Protein AF-A0A0M3I0C4-F1 (afdb_monomer)

Mean predicted aligned error: 4.16 Å

Solvent-accessible surface area (backbone atoms only — not comparable to full-atom values): 4961 Å² total; per-residue (Å²): 113,48,78,56,76,73,65,25,35,36,47,42,89,90,78,62,47,74,79,44,72,53,60,77,86,76,63,62,100,72,79,81,93,78,89,83,85,83,57,63,68,46,32,74,77,69,69,50,74,89,89,73,52,72,71,57,49,52,51,52,51,53,54,50,51,55,53,46,44,74,77,40,79,83,116

Sequence (75 aa):
WEGEGVNEVGKESDTGIVRVRVNPKYYRPTEVELLIGDATKAKQKLGWEPQIGLEELVKEMVASDLQLMKSNPMA

Radius of gyration: 18.74 Å; Cα contacts (8 Å, |Δi|>4): 46; chains: 1; bounding box: 40×28×47 Å

Nearest PDB structures (foldseek):
  6q94-assembly1_A  TM=9.713E-01  e=1.327E-05  Homo sapiens
  6q94-assembly3_H-2  TM=9.739E-01  e=1.764E-05  Homo sapiens
  6q94-assembly1_B-3  TM=9.787E-01  e=2.346E-05  Homo sapiens
  6q94-assembly2_D  TM=9.825E-01  e=3.348E-05  Homo sapiens
  7kf3-assembly1_B  TM=9.036E-01  e=3.041E-04  Brucella abortus 2308

Structure (mmCIF, N/CA/C/O backbone):
data_AF-A0A0M3I0C4-F1
#
_entry.id   AF-A0A0M3I0C4-F1
#
loop_
_atom_site.group_PDB
_atom_site.id
_atom_site.type_symbol
_atom_site.label_atom_id
_atom_site.label_alt_id
_atom_site.label_comp_id
_atom_site.label_asym_id
_atom_site.label_entity_id
_atom_site.label_seq_id
_atom_site.pdbx_PDB_ins_code
_atom_site.Cartn_x
_atom_site.Cartn_y
_atom_site.Cartn_z
_atom_site.occupancy
_atom_site.B_iso_or_equiv
_atom_site.auth_seq_id
_atom_site.auth_comp_id
_atom_site.auth_asym_id
_atom_site.auth_atom_id
_atom_site.pdbx_PDB_model_num
ATOM 1 N N . TRP A 1 1 ? 1.109 6.290 -17.121 1.00 94.12 1 TRP A N 1
ATOM 2 C CA . TRP A 1 1 ? 0.487 4.958 -17.206 1.00 94.12 1 TRP A CA 1
ATOM 3 C C . TRP A 1 1 ? 0.036 4.737 -18.628 1.00 94.12 1 TRP A C 1
ATOM 5 O O . TRP A 1 1 ? -0.422 5.689 -19.250 1.00 94.12 1 TRP A O 1
ATOM 15 N N . GLU A 1 2 ? 0.235 3.535 -19.154 1.00 94.88 2 GLU A N 1
ATOM 16 C CA . GLU A 1 2 ? -0.167 3.149 -20.509 1.00 94.88 2 GLU A CA 1
ATOM 17 C C . GLU A 1 2 ? -0.659 1.698 -20.506 1.00 94.88 2 GLU A C 1
ATOM 19 O O . GLU A 1 2 ? -0.122 0.877 -19.763 1.00 94.88 2 GLU A O 1
ATOM 24 N N . GLY A 1 3 ? -1.620 1.377 -21.374 1.00 95.25 3 GLY A N 1
ATOM 25 C CA . GLY A 1 3 ? -2.235 0.051 -21.444 1.0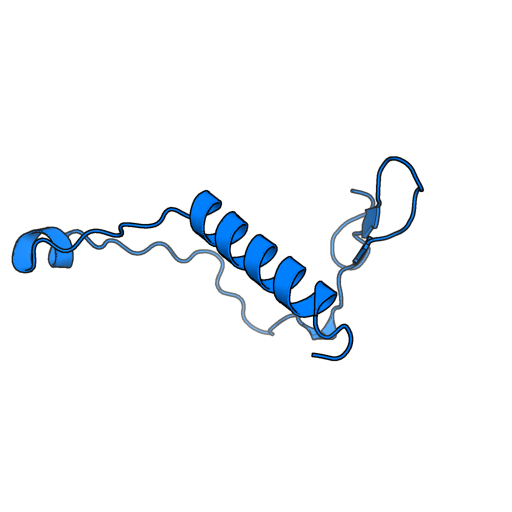0 95.25 3 GLY A CA 1
ATOM 26 C C . GLY A 1 3 ? -3.384 -0.129 -20.450 1.00 95.25 3 GLY A C 1
ATOM 27 O O . GLY A 1 3 ? -3.851 0.831 -19.844 1.00 95.25 3 GLY A O 1
ATOM 28 N N . GLU A 1 4 ? -3.851 -1.368 -20.317 1.00 96.00 4 GLU A N 1
ATOM 29 C CA . GLU A 1 4 ? -4.958 -1.746 -19.438 1.00 96.00 4 GLU A CA 1
ATOM 30 C C . GLU A 1 4 ? -4.790 -3.184 -18.931 1.00 96.00 4 GLU A C 1
ATOM 32 O O . GLU A 1 4 ? -4.181 -4.034 -19.597 1.00 96.00 4 GLU A O 1
ATOM 37 N N . GLY A 1 5 ? -5.338 -3.463 -17.746 1.00 92.75 5 GLY A N 1
ATOM 38 C CA . GLY A 1 5 ? -5.311 -4.788 -17.132 1.00 92.75 5 GLY A CA 1
ATOM 39 C C . GLY A 1 5 ? -3.898 -5.372 -17.060 1.00 92.75 5 GLY A C 1
ATOM 40 O O . GLY A 1 5 ? -2.955 -4.724 -16.619 1.00 92.75 5 GLY A O 1
ATOM 41 N N . VAL A 1 6 ? -3.727 -6.606 -17.538 1.00 94.44 6 VAL A N 1
ATOM 42 C CA . VAL A 1 6 ? -2.426 -7.304 -17.529 1.00 94.44 6 VAL A CA 1
ATOM 43 C C . VAL A 1 6 ? -1.359 -6.662 -18.422 1.00 94.44 6 VAL A C 1
ATOM 45 O O . VAL A 1 6 ? -0.178 -6.959 -18.259 1.00 94.44 6 VAL A O 1
ATOM 48 N N . ASN A 1 7 ? -1.760 -5.793 -19.352 1.00 96.38 7 ASN A N 1
ATOM 49 C CA . ASN A 1 7 ? -0.855 -5.084 -20.252 1.00 96.38 7 ASN A CA 1
ATOM 50 C C . ASN A 1 7 ? -0.519 -3.669 -19.749 1.00 96.38 7 ASN A C 1
ATOM 52 O O . ASN A 1 7 ? 0.185 -2.935 -20.443 1.00 96.38 7 ASN A O 1
ATOM 56 N N . GLU A 1 8 ? -1.019 -3.270 -18.575 1.00 97.25 8 GLU A N 1
ATOM 57 C CA . GLU A 1 8 ? -0.746 -1.955 -18.004 1.00 97.25 8 GLU A CA 1
ATOM 58 C C . GLU A 1 8 ? 0.708 -1.831 -17.523 1.00 97.25 8 GLU A C 1
ATOM 60 O O . GLU A 1 8 ? 1.267 -2.716 -16.860 1.00 97.25 8 GLU A O 1
ATOM 65 N N . VAL A 1 9 ? 1.328 -0.694 -17.851 1.00 97.69 9 VAL A N 1
ATOM 66 C CA . VAL A 1 9 ? 2.699 -0.362 -17.461 1.00 97.69 9 VAL A CA 1
ATOM 67 C C . VAL A 1 9 ? 2.828 1.053 -16.894 1.00 97.69 9 VAL A C 1
ATOM 69 O O . VAL A 1 9 ? 2.242 2.027 -17.381 1.00 97.69 9 VAL A O 1
ATOM 72 N N . GLY A 1 10 ? 3.680 1.174 -15.874 1.00 97.50 10 GLY A N 1
ATOM 73 C CA . GLY A 1 10 ? 4.134 2.445 -15.317 1.00 97.50 10 GLY A CA 1
ATOM 74 C C . GLY A 1 10 ? 5.497 2.819 -15.893 1.00 97.50 10 GLY A C 1
ATOM 75 O O . GLY A 1 10 ? 6.485 2.119 -15.648 1.00 97.50 10 GLY A O 1
ATOM 76 N N . LYS A 1 11 ? 5.553 3.913 -16.659 1.00 97.50 11 LYS A N 1
ATOM 77 C CA . LYS A 1 11 ? 6.790 4.474 -17.217 1.00 97.50 11 LYS A CA 1
ATOM 78 C C . LYS A 1 11 ? 7.214 5.714 -16.444 1.00 97.50 11 LYS A C 1
ATOM 80 O O . LYS A 1 11 ? 6.379 6.554 -16.117 1.00 97.50 11 LYS A O 1
ATOM 85 N N . GLU A 1 12 ? 8.510 5.813 -16.185 1.00 96.81 12 GLU A N 1
ATOM 86 C CA . GLU A 1 12 ? 9.142 7.045 -15.721 1.00 96.81 12 GLU A CA 1
ATOM 87 C C . GLU A 1 12 ? 8.997 8.123 -16.802 1.00 96.81 12 GLU A C 1
ATOM 89 O O . GLU A 1 12 ? 9.302 7.867 -17.969 1.00 96.81 12 GLU A O 1
ATOM 94 N N . SER A 1 13 ? 8.508 9.307 -16.423 1.00 93.31 13 SER A N 1
ATOM 95 C CA . SER A 1 13 ? 8.165 10.387 -17.361 1.00 93.31 13 SER A CA 1
ATOM 96 C C . SER A 1 13 ? 9.353 10.844 -18.198 1.00 93.31 13 SER A C 1
ATOM 98 O O . SER A 1 13 ? 9.200 11.114 -19.385 1.00 93.31 13 SER A O 1
ATOM 100 N N . ASP A 1 14 ? 10.531 10.898 -17.582 1.00 95.75 14 ASP A N 1
ATOM 101 C CA . ASP A 1 14 ? 11.687 11.584 -18.157 1.00 95.75 14 ASP A CA 1
ATOM 102 C C . ASP A 1 14 ? 12.498 10.661 -19.072 1.00 95.75 14 ASP A C 1
ATOM 104 O O . ASP A 1 14 ? 13.074 11.095 -20.068 1.00 95.75 14 ASP A O 1
ATOM 108 N N . THR A 1 15 ? 12.544 9.370 -18.742 1.00 96.69 15 THR A N 1
ATOM 109 C CA . THR A 1 15 ? 13.387 8.378 -19.429 1.00 96.69 15 THR A CA 1
ATOM 110 C C . THR A 1 15 ? 12.587 7.428 -20.318 1.00 96.69 15 THR A C 1
ATOM 112 O O . THR A 1 15 ? 13.163 6.734 -21.154 1.00 96.69 15 THR A O 1
ATOM 115 N N . GLY A 1 16 ? 11.269 7.332 -20.112 1.00 95.00 16 GLY A N 1
ATOM 116 C CA . GLY A 1 16 ? 10.415 6.323 -20.737 1.00 95.00 16 GLY A CA 1
ATOM 117 C C . GLY A 1 16 ? 10.660 4.892 -20.238 1.00 95.00 16 GLY A C 1
ATOM 118 O O . GLY A 1 16 ? 10.023 3.957 -20.732 1.00 95.00 16 GLY A O 1
ATOM 119 N N . ILE A 1 17 ? 11.553 4.689 -19.261 1.00 97.56 17 ILE A N 1
ATOM 120 C CA . ILE A 1 17 ? 11.856 3.369 -18.702 1.00 97.56 17 ILE A CA 1
ATOM 121 C C . ILE A 1 17 ? 10.625 2.841 -17.965 1.00 97.56 17 ILE A C 1
ATOM 123 O O . ILE A 1 17 ? 10.043 3.512 -17.112 1.00 97.56 17 ILE A O 1
ATOM 127 N N . VAL A 1 18 ? 10.246 1.597 -18.260 1.00 97.25 18 VAL A N 1
ATOM 128 C CA . VAL A 1 18 ? 9.178 0.903 -17.534 1.00 97.25 18 VAL A CA 1
ATOM 129 C C . VAL A 1 18 ? 9.680 0.517 -16.141 1.00 97.25 18 VAL A C 1
ATOM 131 O O . VAL A 1 18 ? 10.577 -0.316 -16.020 1.00 97.25 18 VAL A O 1
ATOM 134 N N . ARG A 1 19 ? 9.088 1.106 -15.098 1.00 96.56 19 ARG A N 1
ATOM 135 C CA . ARG A 1 19 ? 9.405 0.841 -13.683 1.00 96.56 19 ARG A CA 1
ATOM 136 C C . ARG A 1 19 ? 8.419 -0.131 -13.029 1.00 96.56 19 ARG A C 1
ATOM 138 O O . ARG A 1 19 ? 8.803 -0.844 -12.111 1.00 96.56 19 ARG A O 1
ATOM 145 N N . VAL A 1 20 ? 7.177 -0.187 -13.516 1.00 97.00 20 VAL A N 1
ATOM 146 C CA . VAL A 1 20 ? 6.098 -1.021 -12.957 1.00 97.00 20 VAL A CA 1
ATOM 147 C C . VAL A 1 20 ? 5.402 -1.803 -14.073 1.00 97.00 20 VAL A C 1
ATOM 149 O O . VAL A 1 20 ? 5.151 -1.250 -15.146 1.00 97.00 20 VAL A O 1
ATOM 152 N N . ARG A 1 21 ? 5.094 -3.084 -13.831 1.00 97.00 21 ARG A N 1
ATOM 153 C CA . ARG A 1 21 ? 4.330 -3.967 -14.732 1.00 97.00 21 ARG A CA 1
ATOM 154 C C . ARG A 1 21 ? 3.402 -4.874 -13.934 1.00 97.00 21 ARG A C 1
ATOM 156 O O . ARG A 1 21 ? 3.749 -5.281 -12.826 1.00 97.00 21 ARG A O 1
ATOM 163 N N . VAL A 1 22 ? 2.289 -5.261 -14.542 1.00 96.62 22 VAL A N 1
ATOM 164 C CA . VAL A 1 22 ? 1.392 -6.282 -13.998 1.00 96.62 22 VAL A CA 1
ATOM 165 C C . VAL A 1 22 ? 1.927 -7.681 -14.324 1.00 96.62 22 VAL A C 1
ATOM 167 O O . VAL A 1 22 ? 2.304 -7.967 -15.458 1.00 96.62 22 VAL A O 1
ATOM 170 N N . ASN A 1 23 ? 1.972 -8.572 -13.329 1.00 95.56 23 ASN A N 1
ATOM 171 C CA . ASN A 1 23 ? 2.309 -9.981 -13.537 1.00 95.56 23 ASN A CA 1
ATOM 172 C C . ASN A 1 23 ? 1.110 -10.867 -13.149 1.00 95.56 23 ASN A C 1
ATOM 174 O O . ASN A 1 23 ? 0.796 -10.950 -11.957 1.00 95.56 23 ASN A O 1
ATOM 178 N N . PRO A 1 24 ? 0.482 -11.575 -14.112 1.00 94.31 24 PRO A N 1
ATOM 179 C CA . PRO A 1 24 ? -0.666 -12.451 -13.866 1.00 94.31 24 PRO A CA 1
ATOM 180 C C . PRO A 1 24 ? -0.444 -13.497 -12.767 1.00 94.31 24 PRO A C 1
ATOM 182 O O . PRO A 1 24 ? -1.392 -13.906 -12.107 1.00 94.31 24 PRO A O 1
ATOM 185 N N . LYS A 1 25 ? 0.810 -13.902 -12.521 1.00 95.31 25 LYS A N 1
ATOM 186 C CA . LYS A 1 25 ? 1.168 -14.865 -11.470 1.00 95.31 25 LYS A CA 1
ATOM 187 C C . LYS A 1 25 ? 0.747 -14.415 -10.064 1.00 95.31 25 LYS A C 1
ATOM 189 O O . LYS A 1 25 ? 0.542 -15.269 -9.208 1.00 95.31 25 LYS A O 1
ATOM 194 N N . TYR A 1 26 ? 0.664 -13.107 -9.809 1.00 94.06 26 TYR A N 1
ATOM 195 C CA . TYR A 1 26 ? 0.312 -12.582 -8.486 1.00 94.06 26 TYR A CA 1
ATOM 196 C C . TYR A 1 26 ? -1.197 -12.423 -8.262 1.00 94.06 26 TYR A C 1
ATOM 198 O O . TYR A 1 26 ? -1.597 -12.129 -7.138 1.00 94.06 26 TYR A O 1
ATOM 206 N N . TYR A 1 27 ? -2.031 -12.653 -9.282 1.00 92.94 27 TYR A N 1
ATOM 207 C CA . TYR A 1 27 ? -3.483 -12.657 -9.116 1.00 92.94 27 TYR A CA 1
ATOM 208 C C . TYR A 1 27 ? -3.922 -13.862 -8.293 1.00 92.94 27 TYR A C 1
ATOM 210 O O . TYR A 1 27 ? -3.416 -14.976 -8.459 1.00 92.94 27 TYR A O 1
ATOM 218 N N . ARG A 1 28 ? -4.910 -13.645 -7.427 1.00 93.38 28 ARG A N 1
ATOM 219 C CA . ARG A 1 28 ? -5.545 -14.712 -6.657 1.00 93.38 28 ARG A CA 1
ATOM 220 C C . ARG A 1 28 ? -6.877 -15.091 -7.315 1.00 93.38 28 ARG A C 1
ATOM 222 O O . ARG A 1 28 ? -7.578 -14.201 -7.787 1.00 93.38 28 ARG A O 1
ATOM 229 N N . PRO A 1 29 ? -7.261 -16.385 -7.341 1.00 91.12 29 PRO A N 1
ATOM 230 C CA . PRO A 1 29 ? -8.534 -16.827 -7.929 1.00 91.12 29 PRO A CA 1
ATOM 231 C C . PRO A 1 29 ? -9.772 -16.166 -7.314 1.00 91.12 29 PRO A C 1
ATOM 233 O O . PRO A 1 29 ? -10.822 -16.094 -7.943 1.00 91.12 29 PRO A O 1
ATOM 236 N N . THR A 1 30 ? -9.643 -15.705 -6.075 1.00 91.44 30 THR A N 1
ATOM 237 C CA . THR A 1 30 ? -10.670 -14.981 -5.337 1.00 91.44 30 THR A CA 1
ATOM 238 C C . THR A 1 30 ? -10.039 -13.717 -4.792 1.00 91.44 30 THR A C 1
ATOM 240 O O . THR A 1 30 ? -9.103 -13.820 -3.992 1.00 91.44 30 THR A O 1
ATOM 243 N N . GLU A 1 31 ? -10.552 -12.561 -5.202 1.00 87.38 31 GLU A N 1
ATOM 244 C CA . GLU A 1 31 ? -10.151 -11.289 -4.616 1.00 87.38 31 GLU A CA 1
ATOM 245 C C . GLU A 1 31 ? -11.190 -10.714 -3.670 1.00 87.38 31 GLU A C 1
ATOM 247 O O . GLU A 1 31 ? -12.383 -11.001 -3.764 1.00 87.38 31 GLU A O 1
ATOM 252 N N . VAL A 1 32 ? -10.699 -9.909 -2.733 1.00 90.69 32 VAL A N 1
ATOM 253 C CA . VAL A 1 32 ? -11.535 -9.142 -1.815 1.00 90.69 32 VAL A CA 1
ATOM 254 C C . VAL A 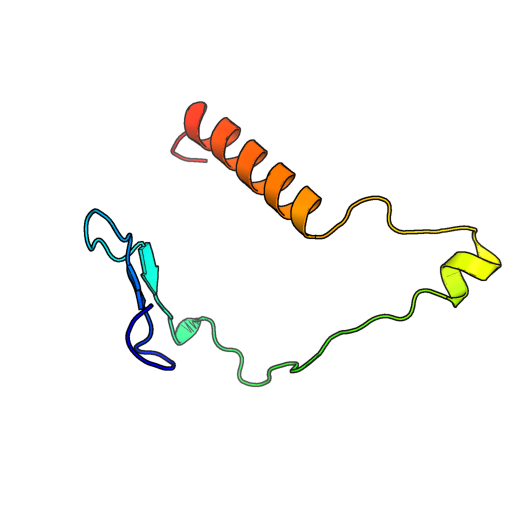1 32 ? -11.602 -7.708 -2.325 1.00 90.69 32 VAL A C 1
ATOM 256 O O . VAL A 1 32 ? -10.603 -6.997 -2.297 1.00 90.69 32 VAL A O 1
ATOM 259 N N . GLU A 1 33 ? -12.779 -7.283 -2.785 1.00 89.38 33 GLU A N 1
ATOM 260 C CA . GLU A 1 33 ? -12.952 -5.971 -3.424 1.00 89.38 33 GLU A CA 1
ATOM 261 C C . GLU A 1 33 ? -12.743 -4.795 -2.460 1.00 89.38 33 GLU A C 1
ATOM 263 O O . GLU A 1 33 ? -12.187 -3.769 -2.846 1.00 89.38 33 GLU A O 1
ATOM 268 N N . LEU A 1 34 ? -13.186 -4.927 -1.205 1.00 94.44 34 LEU A N 1
ATOM 269 C CA . LEU A 1 34 ? -13.137 -3.836 -0.238 1.00 94.44 34 LEU A CA 1
ATOM 270 C C . LEU A 1 34 ? -12.969 -4.346 1.193 1.00 94.44 34 LEU A C 1
ATOM 272 O O . LEU A 1 34 ? -13.742 -5.173 1.674 1.00 94.44 34 LEU A O 1
ATOM 276 N N . LEU A 1 35 ? -11.984 -3.785 1.895 1.00 95.12 35 LEU A N 1
ATOM 277 C CA . LEU A 1 35 ? -11.769 -3.992 3.323 1.00 95.12 35 LEU A CA 1
ATOM 278 C C . LEU A 1 35 ? -11.792 -2.640 4.035 1.00 95.12 35 LEU A C 1
ATOM 280 O O . LEU A 1 35 ? -10.850 -1.859 3.934 1.00 95.12 35 LEU A O 1
ATOM 284 N N . ILE A 1 36 ? -12.874 -2.377 4.769 1.00 96.00 36 ILE A N 1
ATOM 285 C CA . ILE A 1 36 ? -13.020 -1.194 5.623 1.00 96.00 36 ILE A CA 1
ATOM 286 C C . ILE A 1 36 ? -13.422 -1.668 7.018 1.00 96.00 36 ILE A C 1
ATOM 288 O O . ILE A 1 36 ? -14.470 -2.287 7.196 1.00 96.00 36 ILE A O 1
ATOM 292 N N . GLY A 1 37 ? -12.575 -1.388 8.007 1.00 96.38 37 GLY A N 1
ATOM 293 C CA . GLY A 1 37 ? -12.847 -1.692 9.409 1.00 96.38 37 GLY A CA 1
ATOM 294 C C . GLY A 1 37 ? -13.455 -0.501 10.148 1.00 96.38 37 GLY A C 1
ATOM 295 O O . GLY A 1 37 ? -12.981 0.622 10.004 1.00 96.38 37 GLY A O 1
ATOM 296 N N . ASP A 1 38 ? -14.456 -0.757 10.992 1.00 97.69 38 ASP A N 1
ATOM 297 C CA . ASP A 1 38 ? -14.966 0.209 11.969 1.00 97.69 38 ASP A CA 1
ATOM 298 C C . ASP A 1 38 ? -14.393 -0.098 13.363 1.00 97.69 38 ASP A C 1
ATOM 300 O O . ASP A 1 38 ? -14.760 -1.076 14.021 1.00 97.69 38 ASP A O 1
ATOM 304 N N . ALA A 1 39 ? -13.480 0.757 13.823 1.00 97.50 39 ALA A N 1
ATOM 305 C CA . ALA A 1 39 ? -12.825 0.623 15.121 1.00 97.50 39 ALA A CA 1
ATOM 306 C C . ALA A 1 39 ? -13.562 1.332 16.278 1.00 97.50 39 ALA A C 1
ATOM 308 O O . ALA A 1 39 ? -13.017 1.429 17.381 1.00 97.50 39 ALA A O 1
ATOM 309 N N . THR A 1 40 ? -14.804 1.794 16.079 1.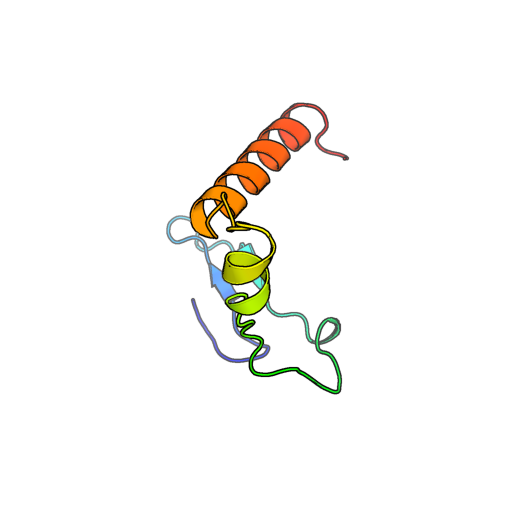00 98.44 40 THR A N 1
ATOM 310 C CA . THR A 1 40 ? -15.585 2.550 17.080 1.00 98.44 40 THR A CA 1
ATOM 311 C C . THR A 1 40 ? -15.643 1.843 18.436 1.00 98.44 40 THR A C 1
ATOM 313 O O . THR A 1 40 ? -15.464 2.471 19.480 1.00 98.44 40 THR A O 1
ATOM 316 N N . LYS A 1 41 ? -15.808 0.513 18.449 1.00 98.50 41 LYS A N 1
ATOM 317 C CA . LYS A 1 41 ? -15.834 -0.281 19.689 1.00 98.50 41 LYS A CA 1
ATOM 318 C C . LYS A 1 41 ? -14.516 -0.208 20.469 1.00 98.50 41 LYS A C 1
ATOM 320 O O . LYS A 1 41 ? -14.549 -0.140 21.697 1.00 98.50 41 LYS A O 1
ATOM 325 N N . ALA A 1 42 ? -13.374 -0.246 19.780 1.00 98.56 42 ALA A N 1
ATOM 326 C CA . ALA A 1 42 ? -12.057 -0.164 20.409 1.00 98.56 42 ALA A CA 1
ATOM 327 C C . ALA A 1 42 ? -11.817 1.239 20.978 1.00 98.56 42 ALA A C 1
ATOM 329 O O . ALA A 1 42 ? -11.436 1.366 22.139 1.00 98.56 42 ALA A O 1
ATOM 330 N N . LYS A 1 43 ? -12.164 2.281 20.218 1.00 98.38 43 LYS A N 1
ATOM 331 C CA . LYS A 1 43 ? -12.111 3.672 20.682 1.00 98.38 43 LYS A CA 1
ATOM 332 C C . LYS A 1 43 ? -12.947 3.891 21.944 1.00 98.38 43 LYS A C 1
ATOM 334 O O . LYS A 1 43 ? -12.447 4.413 22.931 1.00 98.38 43 LYS A O 1
ATOM 339 N N . GLN A 1 44 ? -14.194 3.417 21.963 1.00 98.69 44 GLN A N 1
ATOM 340 C CA . GLN A 1 44 ? -15.094 3.607 23.108 1.00 98.69 44 GLN A CA 1
ATOM 341 C C . GLN A 1 44 ? -14.669 2.838 24.363 1.00 98.69 44 GLN A C 1
ATOM 343 O O . GLN A 1 44 ? -14.793 3.356 25.468 1.00 98.69 44 GLN A O 1
ATOM 348 N N . LYS A 1 45 ? -14.222 1.584 24.215 1.00 98.56 45 LYS A N 1
ATOM 349 C CA . LYS A 1 45 ? -13.936 0.716 25.369 1.00 98.56 45 LYS A CA 1
ATOM 350 C C . LYS A 1 45 ? -12.501 0.808 25.865 1.00 98.56 45 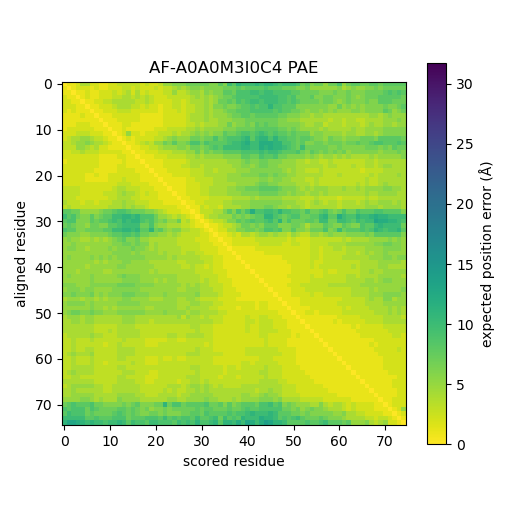LYS A C 1
ATOM 352 O O . LYS A 1 45 ? -12.260 0.542 27.037 1.00 98.56 45 LYS A O 1
ATOM 357 N N . LEU A 1 46 ? -11.568 1.109 24.969 1.00 98.50 46 LEU A N 1
ATOM 358 C CA . LEU A 1 46 ? -10.132 1.051 25.234 1.00 98.50 46 LEU A CA 1
ATOM 359 C C . LEU A 1 46 ? -9.457 2.418 25.084 1.00 98.50 46 LEU A C 1
ATOM 361 O O . LEU A 1 46 ? -8.280 2.531 25.404 1.00 98.50 46 LEU A O 1
ATOM 365 N N . GLY 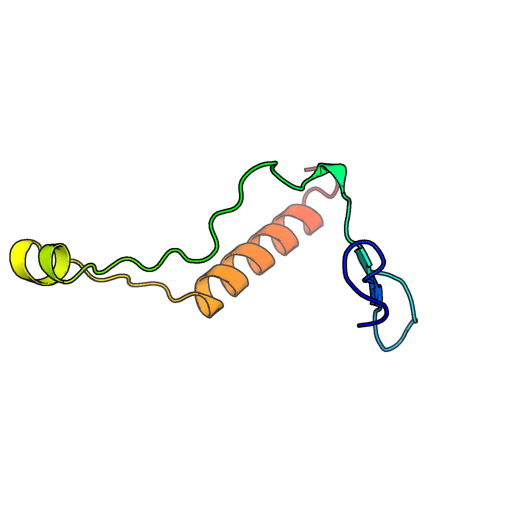A 1 47 ? -10.157 3.435 24.565 1.00 98.00 47 GLY A N 1
ATOM 366 C CA . GLY A 1 47 ? -9.536 4.709 24.194 1.00 98.00 47 GLY A CA 1
ATOM 367 C C . GLY A 1 47 ? -8.527 4.574 23.050 1.00 98.00 47 GLY A C 1
ATOM 368 O O . GLY A 1 47 ? -7.697 5.456 22.863 1.00 98.00 47 GLY A O 1
ATOM 369 N N . TRP A 1 48 ? -8.551 3.453 22.321 1.00 98.44 48 TRP A N 1
ATOM 370 C CA . TRP A 1 48 ? -7.580 3.169 21.270 1.00 98.44 48 TRP A CA 1
ATOM 371 C C . TRP A 1 48 ? -7.932 3.903 19.977 1.00 98.44 48 TRP A C 1
ATOM 373 O O . TRP A 1 48 ? -9.070 3.824 19.508 1.00 98.44 48 TRP A O 1
ATOM 383 N N . GLU A 1 49 ? -6.936 4.550 19.376 1.00 97.75 49 GLU A N 1
ATOM 384 C CA . GLU A 1 49 ? -7.023 5.204 18.070 1.00 97.75 49 GLU A CA 1
ATOM 385 C C . GLU A 1 49 ? -5.723 4.974 17.280 1.00 97.75 49 GLU A C 1
ATOM 387 O O . GLU A 1 49 ? -4.648 4.912 17.888 1.00 97.75 49 GLU A O 1
ATOM 392 N N . PRO A 1 50 ? -5.784 4.832 15.940 1.00 97.06 50 PRO A N 1
ATOM 393 C CA . PRO A 1 50 ? -4.583 4.730 15.121 1.00 97.06 50 PRO A CA 1
ATOM 394 C C . PRO A 1 50 ? -3.807 6.049 15.165 1.00 97.06 50 PRO A C 1
ATOM 396 O O . PRO A 1 50 ? -4.380 7.122 14.990 1.00 97.06 50 PRO A O 1
ATOM 399 N N . GLN A 1 51 ? -2.496 5.964 15.386 1.00 97.62 51 GLN A N 1
ATOM 400 C CA . GLN A 1 51 ? -1.628 7.144 15.477 1.00 97.62 51 GLN A CA 1
ATOM 401 C C . GLN A 1 51 ? -0.946 7.494 14.151 1.00 97.62 51 GLN A C 1
ATOM 403 O O . GLN A 1 51 ? -0.522 8.630 13.982 1.00 97.62 51 GLN A O 1
ATOM 408 N N . ILE A 1 52 ? -0.847 6.529 13.232 1.00 97.25 52 ILE A N 1
ATOM 409 C CA . ILE A 1 52 ? -0.132 6.659 11.960 1.00 97.25 52 ILE A CA 1
ATOM 410 C C . ILE A 1 52 ? -1.140 6.569 10.815 1.00 97.25 52 ILE A C 1
ATOM 412 O O . ILE A 1 52 ? -1.931 5.623 10.739 1.00 97.25 52 ILE A O 1
ATOM 416 N N . GLY A 1 53 ? -1.108 7.561 9.927 1.00 97.44 53 GLY A N 1
ATOM 417 C CA . GLY A 1 53 ? -1.888 7.57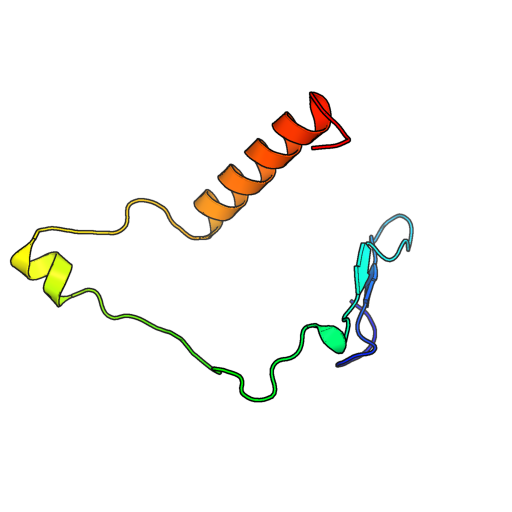6 8.690 1.00 97.44 53 GLY A CA 1
ATOM 418 C C . GLY A 1 53 ? -1.202 6.823 7.545 1.00 97.44 53 GLY A C 1
ATOM 419 O O . GLY A 1 53 ? -0.015 6.512 7.605 1.00 97.44 53 GLY A O 1
ATOM 420 N N . LEU A 1 54 ? -1.934 6.569 6.456 1.00 97.31 54 LEU A N 1
ATOM 421 C CA . LEU A 1 54 ? -1.400 5.838 5.299 1.00 97.31 54 LEU A CA 1
ATOM 422 C C . LEU A 1 54 ? -0.178 6.527 4.667 1.00 97.31 54 LEU A C 1
ATOM 424 O O . LEU A 1 54 ? 0.818 5.870 4.385 1.00 97.31 54 LEU A O 1
ATOM 428 N N . GLU A 1 55 ? -0.243 7.841 4.449 1.00 98.06 55 GLU A N 1
ATOM 429 C CA . GLU A 1 55 ? 0.850 8.594 3.815 1.00 98.06 55 GLU A CA 1
ATOM 430 C C . GLU A 1 55 ? 2.128 8.582 4.659 1.00 98.06 55 GLU A C 1
ATOM 432 O O . GLU A 1 55 ? 3.230 8.432 4.129 1.00 98.06 55 GLU A O 1
ATOM 437 N N . GLU A 1 56 ? 1.979 8.704 5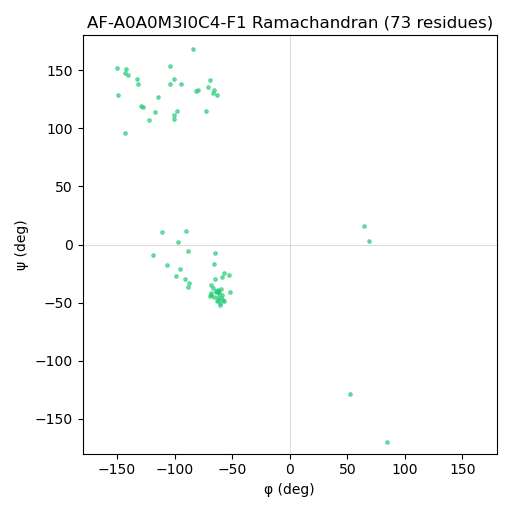.979 1.00 98.31 56 GLU A N 1
ATOM 438 C CA . GLU A 1 56 ? 3.093 8.643 6.922 1.00 98.31 56 GLU A CA 1
ATOM 439 C C . GLU A 1 56 ? 3.729 7.253 6.931 1.00 98.31 56 GLU A C 1
ATOM 441 O O . GLU A 1 56 ? 4.948 7.147 6.805 1.00 98.31 56 GLU A O 1
ATOM 446 N N . LEU A 1 57 ? 2.910 6.197 6.963 1.00 98.44 57 LEU A 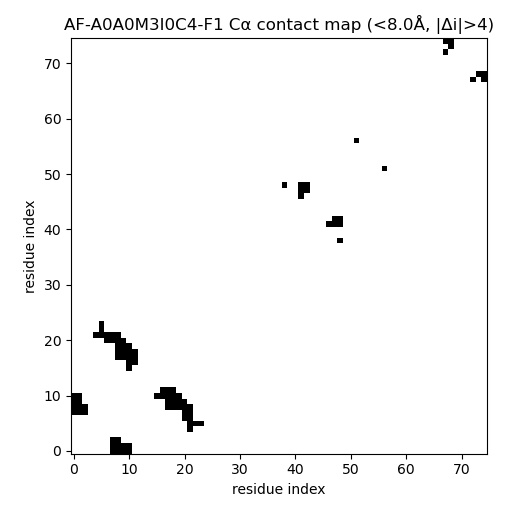N 1
ATOM 447 C CA . LEU A 1 57 ? 3.387 4.820 6.875 1.00 98.44 57 LEU A CA 1
ATOM 448 C C . LEU A 1 57 ? 4.181 4.578 5.582 1.00 98.44 57 LEU A C 1
ATOM 450 O O . LEU A 1 57 ? 5.290 4.050 5.628 1.00 98.44 57 LEU A O 1
ATOM 454 N N . VAL A 1 58 ? 3.652 5.002 4.428 1.00 98.38 58 VAL A N 1
ATOM 455 C CA . VAL A 1 58 ? 4.349 4.870 3.135 1.00 98.38 58 VAL A CA 1
ATOM 456 C C . VAL A 1 58 ? 5.689 5.604 3.165 1.00 98.38 58 VAL A C 1
ATOM 458 O O . VAL A 1 58 ? 6.703 5.064 2.720 1.00 98.38 58 VAL A O 1
ATOM 461 N N . LYS A 1 59 ? 5.717 6.821 3.717 1.00 98.31 59 LYS A N 1
ATOM 462 C CA . LYS A 1 59 ? 6.942 7.615 3.841 1.00 98.31 59 LYS A CA 1
ATOM 463 C C . LYS A 1 59 ? 7.984 6.923 4.721 1.00 98.31 59 LYS A C 1
ATOM 465 O O . LYS A 1 59 ? 9.153 6.888 4.337 1.00 98.31 59 LYS A O 1
ATOM 470 N N . GLU A 1 60 ? 7.578 6.390 5.871 1.00 98.38 60 GLU A N 1
ATOM 471 C CA . GLU A 1 60 ? 8.466 5.679 6.796 1.00 98.38 60 GLU A CA 1
ATOM 472 C C . GLU A 1 60 ? 9.058 4.426 6.141 1.00 98.38 60 GLU A C 1
ATOM 474 O O . GLU A 1 60 ? 10.277 4.243 6.148 1.00 98.38 60 GLU A O 1
ATOM 479 N N . MET A 1 61 ? 8.217 3.614 5.494 1.00 98.38 61 MET A N 1
ATOM 480 C CA . MET A 1 61 ? 8.644 2.391 4.813 1.00 98.38 61 MET A CA 1
ATOM 481 C C . MET A 1 61 ? 9.659 2.679 3.701 1.00 98.38 61 MET A C 1
ATOM 483 O O . MET A 1 61 ? 10.743 2.099 3.694 1.00 98.38 61 MET A O 1
ATOM 487 N N . VAL A 1 62 ? 9.361 3.626 2.804 1.00 98.12 62 VAL A N 1
ATOM 488 C CA . VAL A 1 62 ? 10.265 3.973 1.693 1.00 98.12 62 VAL A CA 1
ATOM 489 C C . VAL A 1 62 ? 11.582 4.554 2.207 1.00 98.12 62 VAL A C 1
ATOM 491 O O . VAL A 1 62 ? 12.645 4.227 1.682 1.00 98.12 62 VAL A O 1
ATOM 494 N N . ALA A 1 63 ? 11.545 5.409 3.233 1.00 98.38 63 ALA A N 1
ATOM 495 C CA . ALA A 1 63 ? 12.762 5.959 3.823 1.00 98.38 63 ALA A CA 1
ATOM 496 C C . ALA A 1 63 ? 13.654 4.855 4.412 1.00 98.38 63 ALA A C 1
ATOM 498 O O . ALA A 1 63 ? 14.871 4.879 4.207 1.00 98.38 63 ALA A O 1
ATOM 499 N N . SER A 1 64 ? 13.041 3.882 5.091 1.00 98.12 64 SER A N 1
ATOM 500 C CA . SER A 1 64 ? 13.735 2.728 5.661 1.00 98.12 64 SER A CA 1
ATOM 501 C C . SER A 1 64 ? 14.383 1.865 4.576 1.00 98.12 64 SER A C 1
ATOM 503 O O . SER A 1 64 ? 15.587 1.610 4.633 1.00 98.12 64 SER A O 1
ATOM 505 N N . ASP A 1 65 ? 13.640 1.519 3.520 1.00 98.19 65 ASP A N 1
ATOM 506 C CA . ASP A 1 65 ? 14.171 0.737 2.398 1.00 98.19 65 ASP A CA 1
ATOM 507 C C . ASP A 1 65 ? 15.304 1.474 1.673 1.00 98.19 65 ASP A C 1
ATOM 509 O O . ASP A 1 65 ? 16.327 0.878 1.338 1.00 98.19 65 ASP A O 1
ATOM 513 N N . LEU A 1 66 ? 15.193 2.793 1.481 1.00 98.00 66 LEU A N 1
ATOM 514 C CA . LEU A 1 66 ? 16.273 3.593 0.898 1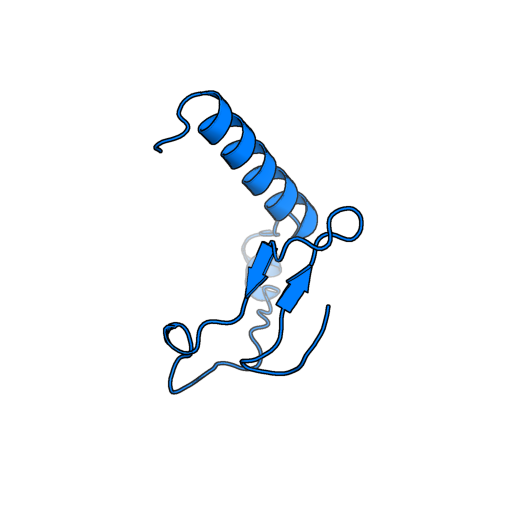.00 98.00 66 LEU A CA 1
ATOM 515 C C . LEU A 1 66 ? 17.539 3.568 1.762 1.00 98.00 66 LEU A C 1
ATOM 517 O O . LEU A 1 66 ? 18.647 3.545 1.224 1.00 98.00 66 LEU A O 1
ATOM 521 N N . GLN A 1 67 ? 17.402 3.604 3.088 1.00 98.06 67 GLN A N 1
ATOM 522 C CA . GLN A 1 67 ? 18.540 3.494 3.998 1.00 98.06 67 GLN A CA 1
ATOM 523 C C . GLN A 1 67 ? 19.157 2.091 3.951 1.00 98.06 67 GLN A C 1
ATOM 525 O O . GLN A 1 67 ? 20.384 1.962 3.872 1.00 98.06 67 GLN A O 1
ATOM 530 N N . LEU A 1 68 ? 18.323 1.051 3.947 1.00 98.00 68 LEU A N 1
ATOM 531 C CA . LEU A 1 68 ? 18.764 -0.334 3.846 1.00 98.00 68 LEU A CA 1
ATOM 532 C C . LEU A 1 68 ? 19.528 -0.563 2.539 1.00 98.00 68 LEU A C 1
ATOM 534 O O . LEU A 1 68 ? 20.685 -0.966 2.580 1.00 98.00 68 LEU A O 1
ATOM 538 N N . MET A 1 69 ? 18.951 -0.190 1.398 1.00 97.88 69 MET A N 1
ATOM 539 C CA . MET A 1 69 ? 19.559 -0.387 0.079 1.00 97.88 69 MET A CA 1
ATOM 540 C C . MET A 1 69 ? 20.852 0.416 -0.120 1.00 97.88 69 MET A C 1
ATOM 542 O O . MET A 1 69 ? 21.744 -0.028 -0.840 1.00 97.88 69 MET A O 1
ATOM 546 N N . LYS A 1 70 ? 21.002 1.577 0.536 1.00 96.69 70 LYS A N 1
ATOM 547 C CA . LYS A 1 70 ? 22.272 2.331 0.546 1.00 96.69 70 LYS A CA 1
ATOM 548 C C . LYS A 1 70 ? 23.380 1.613 1.315 1.00 96.69 70 LYS A C 1
ATOM 550 O O . LYS A 1 70 ? 24.544 1.753 0.954 1.00 96.69 70 LYS A O 1
ATOM 555 N N . SER A 1 71 ? 23.032 0.903 2.389 1.00 96.50 71 SER A N 1
ATOM 556 C CA . SER A 1 71 ? 24.002 0.216 3.252 1.00 96.50 71 SER A CA 1
ATOM 557 C C . SER A 1 71 ? 24.311 -1.208 2.787 1.00 96.50 71 SER A C 1
ATOM 559 O O . SER A 1 71 ? 25.460 -1.638 2.859 1.00 96.50 71 SER A O 1
ATOM 561 N N . ASN A 1 72 ? 23.312 -1.919 2.267 1.00 96.12 72 ASN A N 1
ATOM 562 C CA . ASN A 1 72 ? 23.437 -3.251 1.699 1.00 96.12 72 ASN A CA 1
ATOM 563 C C . ASN A 1 72 ? 22.509 -3.397 0.476 1.00 96.12 72 ASN A C 1
ATOM 565 O O . ASN A 1 72 ? 21.339 -3.744 0.632 1.00 96.12 72 ASN A O 1
ATOM 569 N N . PRO A 1 73 ? 23.026 -3.191 -0.748 1.00 93.88 73 PRO A N 1
ATOM 570 C CA . PRO A 1 73 ? 22.238 -3.315 -1.977 1.00 93.88 73 PRO A CA 1
ATOM 571 C C . PRO A 1 73 ? 21.727 -4.732 -2.288 1.00 93.88 73 PRO A C 1
ATOM 573 O O . PRO A 1 73 ? 21.006 -4.903 -3.265 1.00 93.88 73 PRO A O 1
ATOM 576 N N . MET A 1 74 ? 22.147 -5.745 -1.522 1.00 94.00 74 MET A N 1
ATOM 577 C CA . MET A 1 74 ? 21.772 -7.155 -1.699 1.00 94.00 74 MET A CA 1
ATOM 578 C C . MET A 1 74 ? 20.860 -7.672 -0.573 1.00 94.00 74 MET A C 1
ATOM 580 O O . MET A 1 74 ? 20.717 -8.887 -0.432 1.00 94.00 74 MET A O 1
ATOM 584 N N . ALA A 1 75 ? 20.336 -6.777 0.273 1.00 85.50 75 ALA A N 1
ATOM 585 C CA . ALA A 1 75 ? 19.407 -7.138 1.345 1.00 85.50 75 ALA A CA 1
ATOM 586 C C . ALA A 1 75 ? 18.043 -7.608 0.814 1.00 85.50 75 ALA A C 1
ATOM 588 O O . ALA A 1 75 ? 17.663 -7.203 -0.309 1.00 85.50 75 ALA A O 1
#

InterPro domains:
  IPR006368 GDP-mannose 4,6-dehydratase [PTHR43715] (1-72)
  IPR016040 NAD(P)-binding domain [PF16363] (1-61)
  IPR036291 NAD(P)-binding domain superfamily [SSF51735] (16-66)

Secondary structure (DSSP, 8-state):
-BS-GGG-EEE-TTT--EEEE--GGG--SS---------HHHHHHH-------HHHHHHHHHHHHHHHHHH-TT-

Organism: Ascaris lumbricoides (NCBI:txid6252)

pLDDT: mean 96.16, std 2.64, range [85.5, 98.69]

Foldseek 3Di:
DDDDDQQDFDADPPPRDTPDGHDPVPDDPDDDPDDDDDCVVCCVPPVDDDPDDPVRVVVVVVVVVVVVCVVPVPD